Protein AF-A0A0B7JYU4-F1 (afdb_monomer_lite)

Organism: Bionectria ochroleuca (NCBI:txid29856)

Foldseek 3Di:
DDFDKDKAALVNPPDPVCVVVVCVVVCVVQQKDFPDWDDDPRIIITGIDRDDPPPPPPD

Radius of gyration: 13.63 Å; chains: 1; bounding box: 37×17×37 Å

Secondary structure (DSSP, 8-state):
-PPEEEEEEGGG-S-HHHHHHHHHHHHHHTTEEEEEEEEETTEEEEEEEE---------

Structure (mmCIF, N/CA/C/O backbone):
data_AF-A0A0B7JYU4-F1
#
_entry.id   AF-A0A0B7JYU4-F1
#
loop_
_atom_site.group_PDB
_atom_site.id
_atom_site.type_symbol
_atom_site.label_atom_id
_atom_site.label_alt_id
_atom_site.label_comp_id
_atom_site.label_asym_id
_atom_site.label_entity_id
_atom_site.label_seq_id
_atom_site.pdbx_PDB_ins_code
_atom_site.Cartn_x
_atom_site.Cartn_y
_atom_site.Cartn_z
_atom_site.occupancy
_atom_site.B_iso_or_equiv
_atom_site.auth_seq_id
_atom_site.auth_comp_id
_atom_site.auth_asym_id
_atom_site.auth_atom_id
_atom_site.pdbx_PDB_model_num
ATOM 1 N N . MET A 1 1 ? 3.156 10.751 -16.801 1.00 46.91 1 MET A N 1
ATOM 2 C CA . MET A 1 1 ? 3.160 9.350 -16.319 1.00 46.91 1 MET A CA 1
ATOM 3 C C . MET A 1 1 ? 2.310 9.302 -15.061 1.00 46.91 1 MET A C 1
ATOM 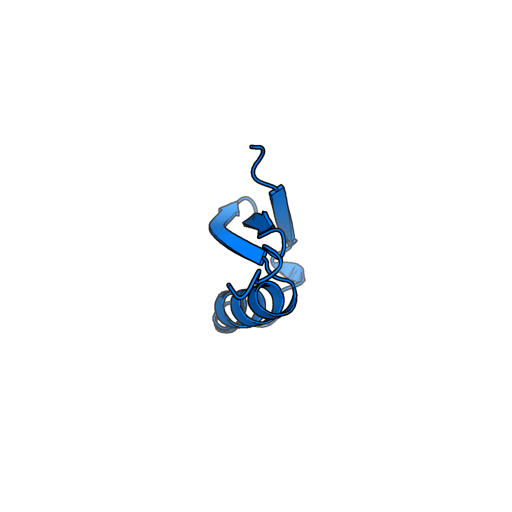5 O O . MET A 1 1 ? 2.583 10.088 -14.166 1.00 46.91 1 MET A O 1
ATOM 9 N N . ALA A 1 2 ? 1.250 8.491 -15.035 1.00 51.31 2 ALA A N 1
ATOM 10 C CA . ALA A 1 2 ? 0.320 8.433 -13.906 1.00 51.31 2 ALA A CA 1
ATOM 11 C C . ALA A 1 2 ? 0.982 7.722 -12.714 1.00 51.31 2 ALA A C 1
ATOM 13 O O . ALA A 1 2 ? 1.515 6.627 -12.880 1.00 51.31 2 ALA A O 1
ATOM 14 N N . ALA A 1 3 ? 0.995 8.364 -11.545 1.00 63.44 3 ALA A N 1
ATOM 15 C CA . ALA A 1 3 ? 1.372 7.708 -10.299 1.00 63.44 3 ALA A CA 1
ATOM 16 C C . ALA A 1 3 ? 0.275 6.694 -9.944 1.00 63.44 3 ALA A C 1
ATOM 18 O O . ALA A 1 3 ? -0.907 7.035 -9.978 1.00 63.44 3 ALA A O 1
ATOM 19 N N . GLU A 1 4 ? 0.654 5.447 -9.665 1.00 81.56 4 GLU A N 1
ATOM 20 C CA . GLU A 1 4 ? -0.285 4.438 -9.171 1.00 81.56 4 GLU A CA 1
ATOM 21 C C . GLU A 1 4 ? -0.447 4.652 -7.661 1.00 81.56 4 GLU A C 1
ATOM 23 O O . GLU A 1 4 ? 0.538 4.812 -6.946 1.00 81.56 4 GLU A O 1
ATOM 28 N N . GLU A 1 5 ? -1.678 4.661 -7.159 1.00 87.19 5 GLU A N 1
ATOM 29 C CA . GLU A 1 5 ? -1.953 4.792 -5.726 1.00 87.19 5 GLU A CA 1
ATOM 30 C C . GLU A 1 5 ? -2.485 3.469 -5.179 1.00 87.19 5 GLU A C 1
ATOM 32 O O . GLU A 1 5 ? -3.408 2.872 -5.738 1.00 87.19 5 GLU A O 1
ATOM 37 N N . CYS A 1 6 ? -1.922 3.015 -4.062 1.00 84.31 6 CYS A N 1
ATOM 38 C CA . CYS A 1 6 ? -2.396 1.848 -3.331 1.00 84.31 6 CYS A CA 1
ATOM 39 C C . CYS A 1 6 ? -2.978 2.283 -1.985 1.00 84.31 6 CYS A C 1
ATOM 41 O O . CYS A 1 6 ? -2.414 3.145 -1.311 1.00 84.31 6 CYS A O 1
ATOM 43 N N . ARG A 1 7 ? -4.103 1.687 -1.582 1.00 88.44 7 ARG A N 1
ATOM 44 C CA . ARG A 1 7 ? -4.773 1.990 -0.312 1.00 88.44 7 ARG A CA 1
ATOM 45 C C . ARG A 1 7 ? -4.706 0.789 0.610 1.00 88.44 7 ARG A C 1
ATOM 47 O O . ARG A 1 7 ? -5.082 -0.318 0.225 1.00 88.44 7 ARG A O 1
ATOM 54 N N . ILE A 1 8 ? -4.231 1.018 1.827 1.00 86.69 8 ILE A N 1
ATOM 55 C CA . ILE A 1 8 ? -4.091 -0.009 2.852 1.00 86.69 8 ILE A CA 1
ATOM 56 C C . ILE A 1 8 ? -4.920 0.418 4.061 1.00 86.69 8 ILE A C 1
ATOM 58 O O . ILE A 1 8 ? -4.557 1.383 4.732 1.00 86.69 8 ILE A O 1
ATOM 62 N N . PRO A 1 9 ? -6.009 -0.294 4.382 1.00 88.62 9 PRO A N 1
ATOM 63 C CA . PRO A 1 9 ? -6.801 0.009 5.564 1.00 88.62 9 PRO A CA 1
ATOM 64 C C . PRO A 1 9 ? -5.956 -0.133 6.834 1.00 88.62 9 PRO A C 1
ATOM 66 O O . PRO A 1 9 ? -5.304 -1.166 7.019 1.00 88.62 9 PRO A O 1
ATOM 69 N N . CYS A 1 10 ? -6.011 0.835 7.752 1.00 84.88 10 CYS A N 1
ATOM 70 C CA . CYS A 1 10 ? -5.275 0.780 9.023 1.00 84.88 10 CYS A CA 1
ATOM 71 C C . CYS A 1 10 ? -5.629 -0.473 9.841 1.00 84.88 10 CYS A C 1
ATOM 73 O O . CYS A 1 10 ? -4.759 -1.065 10.472 1.00 84.88 10 CYS A O 1
ATOM 75 N N . LYS A 1 11 ? -6.875 -0.956 9.738 1.00 86.31 11 LYS A N 1
ATOM 76 C CA . LYS A 1 11 ? -7.336 -2.223 10.341 1.00 86.31 11 LYS A CA 1
ATOM 77 C C . LYS A 1 11 ? -6.537 -3.460 9.905 1.00 86.31 11 LYS A C 1
ATOM 79 O O . LYS A 1 11 ? -6.482 -4.443 10.638 1.00 86.31 11 LYS A O 1
ATOM 84 N N . SER A 1 12 ? -5.923 -3.426 8.723 1.00 81.81 12 SER A N 1
ATOM 85 C CA . SER A 1 12 ? -5.089 -4.515 8.200 1.00 81.81 12 SER A CA 1
ATOM 86 C C . SER A 1 12 ? -3.654 -4.459 8.732 1.00 81.81 12 SER A C 1
ATOM 88 O O . SER A 1 12 ? -2.887 -5.406 8.553 1.00 81.81 12 SER A O 1
ATOM 90 N N . ILE A 1 13 ? -3.278 -3.366 9.400 1.00 81.31 13 ILE A N 1
ATOM 91 C CA . ILE A 1 13 ? -1.919 -3.109 9.862 1.00 81.31 13 ILE A CA 1
ATOM 92 C C . ILE A 1 13 ? -1.846 -3.393 11.354 1.00 81.31 13 ILE A C 1
ATOM 94 O O . ILE A 1 13 ? -2.208 -2.582 12.198 1.00 81.31 13 ILE A O 1
ATOM 98 N N . LYS A 1 14 ? -1.320 -4.573 11.682 1.00 78.62 14 LYS A N 1
ATOM 99 C CA . LYS A 1 14 ? -1.121 -4.992 13.076 1.00 78.62 14 LYS A CA 1
ATOM 100 C C . LYS A 1 14 ? 0.008 -4.235 13.776 1.00 78.62 14 LYS A C 1
ATOM 102 O O . LYS A 1 14 ? 0.026 -4.176 14.999 1.00 78.62 14 LYS A O 1
ATOM 107 N N . ASN A 1 15 ? 0.975 -3.707 13.022 1.00 81.62 15 ASN A N 1
ATOM 108 C CA . ASN A 1 15 ? 2.109 -2.975 13.575 1.00 81.62 15 ASN A CA 1
ATOM 109 C C . ASN A 1 15 ? 2.495 -1.783 12.675 1.00 81.62 15 ASN A C 1
ATOM 111 O O . ASN A 1 15 ? 3.201 -1.975 11.681 1.00 81.62 15 ASN A O 1
ATOM 115 N N . PRO A 1 16 ? 2.068 -0.554 13.012 1.00 77.50 16 PRO A N 1
ATOM 116 C CA . PRO A 1 16 ? 2.313 0.627 12.183 1.00 77.50 16 PRO A CA 1
ATOM 117 C C . PRO A 1 16 ? 3.800 0.990 12.086 1.00 77.50 16 PRO A C 1
ATOM 119 O O . PRO A 1 16 ? 4.244 1.462 11.043 1.00 77.50 16 PRO A O 1
ATOM 122 N N . HIS A 1 17 ? 4.607 0.685 13.109 1.00 79.44 17 HIS A N 1
ATOM 123 C CA . HIS A 1 17 ? 6.052 0.952 13.088 1.00 79.44 17 HIS A CA 1
ATOM 124 C C . HIS A 1 17 ? 6.803 0.112 12.049 1.00 79.44 17 HIS A C 1
ATOM 126 O O . HIS A 1 17 ? 7.893 0.486 11.618 1.00 79.44 17 HIS A O 1
ATOM 132 N N . ARG A 1 18 ? 6.239 -1.032 11.646 1.00 83.94 18 ARG A N 1
ATOM 133 C CA . ARG A 1 18 ? 6.829 -1.906 10.625 1.00 83.94 18 ARG A CA 1
ATOM 134 C C . ARG A 1 18 ? 6.315 -1.645 9.219 1.00 83.94 18 ARG A C 1
ATOM 136 O O . ARG A 1 18 ? 6.986 -2.052 8.277 1.00 83.94 18 ARG A O 1
ATOM 143 N N . LEU A 1 19 ? 5.204 -0.925 9.072 1.00 83.75 19 LEU A N 1
ATOM 144 C CA . LEU A 1 19 ? 4.546 -0.707 7.786 1.00 83.75 19 LEU A CA 1
ATOM 145 C C . LEU A 1 19 ? 5.508 -0.188 6.713 1.00 83.75 19 LEU A C 1
ATOM 147 O O . LEU A 1 19 ? 5.577 -0.750 5.626 1.00 83.75 19 LEU A O 1
ATOM 151 N N . VAL A 1 20 ? 6.274 0.858 7.033 1.00 83.25 20 VAL A N 1
ATOM 152 C CA . VAL A 1 20 ? 7.223 1.471 6.091 1.00 83.25 20 VAL A CA 1
ATOM 153 C C . VAL A 1 20 ? 8.273 0.458 5.640 1.00 83.25 20 VAL A C 1
ATOM 155 O O . VAL A 1 20 ? 8.579 0.363 4.455 1.00 83.25 20 VAL A O 1
ATOM 158 N N . LYS A 1 21 ? 8.792 -0.338 6.577 1.00 86.00 21 LYS A N 1
ATOM 159 C CA . LYS A 1 21 ? 9.827 -1.334 6.299 1.00 86.00 21 LYS A CA 1
ATOM 160 C C . LYS A 1 21 ? 9.281 -2.487 5.457 1.00 86.00 21 LYS A C 1
ATOM 162 O O . LYS A 1 21 ? 9.932 -2.905 4.504 1.00 86.00 21 LYS A O 1
ATOM 167 N N . ASP A 1 22 ? 8.083 -2.966 5.776 1.00 87.00 22 ASP A N 1
ATOM 168 C CA . ASP A 1 22 ? 7.417 -4.034 5.030 1.00 87.00 22 ASP A CA 1
ATOM 169 C C . ASP A 1 22 ? 7.071 -3.575 3.604 1.00 87.00 22 ASP A C 1
ATOM 171 O O . ASP A 1 22 ? 7.321 -4.309 2.644 1.00 87.00 22 ASP A O 1
ATOM 175 N N . LEU A 1 23 ? 6.598 -2.332 3.449 1.00 85.25 23 LEU A N 1
ATOM 176 C CA . LEU A 1 23 ? 6.361 -1.706 2.147 1.00 85.25 23 LEU A CA 1
ATOM 177 C C . LEU A 1 23 ? 7.650 -1.571 1.339 1.00 85.25 23 LEU A C 1
ATOM 179 O O . LEU A 1 23 ? 7.670 -1.965 0.180 1.00 85.25 23 LEU A O 1
ATOM 183 N N . GLN A 1 24 ? 8.739 -1.084 1.937 1.00 84.50 24 GLN A N 1
ATOM 184 C CA . GLN A 1 24 ? 10.033 -0.982 1.256 1.00 84.50 24 GLN A CA 1
ATOM 185 C C . GLN A 1 24 ? 10.537 -2.347 0.769 1.00 84.50 24 GLN A C 1
ATOM 187 O O . GLN A 1 24 ? 10.994 -2.464 -0.368 1.00 84.50 24 GLN A O 1
ATOM 192 N N . ILE A 1 25 ? 10.419 -3.392 1.596 1.00 86.88 25 ILE A N 1
ATOM 193 C CA . ILE A 1 25 ? 10.824 -4.756 1.225 1.00 86.88 25 ILE A CA 1
ATOM 194 C C . ILE A 1 25 ? 9.961 -5.288 0.076 1.00 86.88 25 ILE A C 1
ATOM 196 O O . ILE A 1 25 ? 10.492 -5.860 -0.879 1.00 86.88 25 ILE A O 1
ATOM 20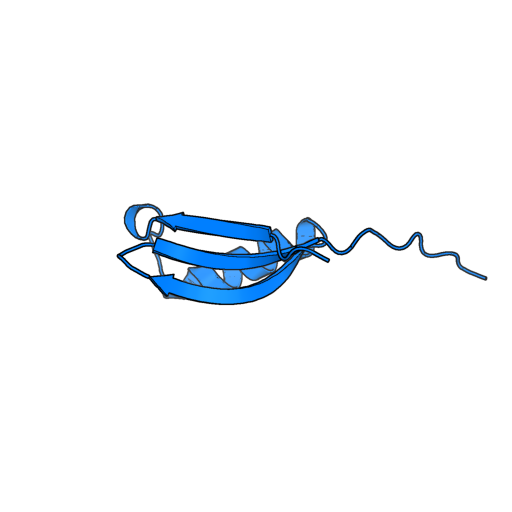0 N N . PHE A 1 26 ? 8.640 -5.117 0.162 1.00 86.31 26 PHE A N 1
ATOM 201 C CA . PHE A 1 26 ? 7.713 -5.547 -0.882 1.00 86.31 26 PHE A CA 1
ATOM 202 C C . PHE A 1 26 ? 7.986 -4.806 -2.195 1.00 86.31 26 PHE A C 1
ATOM 204 O O . PHE A 1 26 ? 8.207 -5.430 -3.232 1.00 86.31 26 PHE A O 1
ATOM 211 N N . CYS A 1 27 ? 8.061 -3.479 -2.142 1.00 86.00 27 CYS A N 1
ATOM 212 C CA . CYS A 1 27 ? 8.301 -2.637 -3.303 1.00 86.00 27 CYS A CA 1
ATOM 213 C C . CYS A 1 27 ? 9.653 -2.944 -3.966 1.00 86.00 27 CYS A C 1
ATOM 215 O O . CYS A 1 27 ? 9.698 -3.141 -5.180 1.00 86.00 27 CYS A O 1
ATOM 217 N N . GLY A 1 28 ? 10.721 -3.128 -3.182 1.00 83.56 28 GLY A N 1
ATOM 218 C CA . GLY A 1 28 ? 12.036 -3.512 -3.702 1.00 83.56 28 GLY A CA 1
ATOM 219 C C . GLY A 1 28 ? 12.034 -4.847 -4.458 1.00 83.56 28 GLY A C 1
ATOM 220 O O . GLY A 1 28 ? 12.657 -4.957 -5.510 1.00 83.56 28 GLY A O 1
ATOM 221 N N . LYS A 1 29 ? 11.280 -5.851 -3.987 1.00 85.69 29 LYS A N 1
ATOM 222 C CA . LYS A 1 29 ? 11.149 -7.149 -4.682 1.00 85.69 29 LYS A CA 1
ATOM 223 C C . LYS A 1 29 ? 10.390 -7.060 -6.005 1.00 85.69 29 LYS A C 1
ATOM 225 O O . LYS A 1 29 ? 10.627 -7.869 -6.897 1.00 85.69 29 LYS A O 1
ATOM 230 N N . HIS A 1 30 ? 9.476 -6.103 -6.123 1.00 82.25 30 HIS A N 1
ATOM 231 C CA . HIS A 1 30 ? 8.592 -5.960 -7.277 1.00 82.25 30 HIS A CA 1
ATOM 232 C C . HIS A 1 30 ? 9.032 -4.859 -8.258 1.00 82.25 30 HIS A C 1
ATOM 234 O O . HIS A 1 30 ? 8.282 -4.554 -9.182 1.00 82.25 30 HIS A O 1
ATOM 240 N N . ASN A 1 31 ? 10.235 -4.285 -8.096 1.00 83.19 31 ASN A N 1
ATOM 241 C CA . ASN A 1 31 ? 10.702 -3.108 -8.850 1.00 83.19 31 ASN A CA 1
ATOM 242 C C . ASN A 1 31 ? 9.703 -1.943 -8.775 1.00 83.19 31 ASN A C 1
ATOM 244 O O . ASN A 1 31 ? 9.379 -1.286 -9.763 1.00 83.19 31 ASN A O 1
ATOM 248 N N . ILE A 1 32 ? 9.174 -1.709 -7.582 1.00 87.12 32 ILE A N 1
ATOM 249 C CA . ILE A 1 32 ? 8.267 -0.609 -7.290 1.00 87.12 32 ILE A CA 1
ATOM 250 C C . ILE A 1 32 ? 9.037 0.400 -6.445 1.00 87.12 32 ILE A C 1
ATOM 252 O O . ILE A 1 32 ? 9.724 0.038 -5.493 1.00 87.12 32 ILE A O 1
ATOM 256 N N . GLU A 1 33 ? 8.908 1.672 -6.782 1.00 85.94 33 GLU A N 1
ATOM 257 C CA . GLU A 1 33 ? 9.421 2.791 -6.004 1.00 85.94 33 GLU A CA 1
ATOM 258 C C . GLU A 1 33 ? 8.260 3.454 -5.255 1.00 85.94 33 GLU A C 1
ATOM 260 O O . GLU A 1 33 ? 7.214 3.731 -5.846 1.00 85.94 33 GLU A O 1
ATOM 265 N N . ILE A 1 34 ? 8.424 3.690 -3.951 1.00 87.31 34 ILE A N 1
ATOM 266 C CA . ILE A 1 34 ? 7.446 4.425 -3.138 1.00 87.31 34 ILE A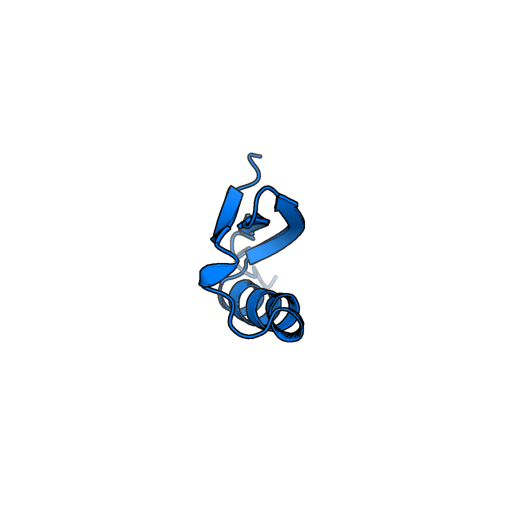 CA 1
ATOM 267 C C . ILE A 1 34 ? 7.757 5.911 -3.284 1.00 87.31 34 ILE A C 1
ATOM 269 O O . ILE A 1 34 ? 8.840 6.350 -2.908 1.00 87.31 34 ILE A O 1
ATOM 273 N N . GLN A 1 35 ? 6.809 6.680 -3.807 1.00 87.56 35 GLN A N 1
ATOM 274 C CA . GLN A 1 35 ? 6.945 8.125 -3.983 1.00 87.56 35 GLN A CA 1
ATOM 275 C C . GLN A 1 35 ? 6.329 8.924 -2.837 1.00 87.56 35 GLN A C 1
ATOM 277 O O . GLN A 1 35 ? 6.849 9.974 -2.470 1.00 87.56 35 GLN A O 1
ATOM 282 N N . SER A 1 36 ? 5.230 8.438 -2.265 1.00 88.06 36 SER A N 1
ATOM 283 C CA . SER A 1 36 ? 4.564 9.094 -1.143 1.00 88.06 36 SER A CA 1
ATOM 284 C C . SER A 1 36 ? 3.901 8.074 -0.227 1.00 88.06 36 SER A C 1
ATOM 286 O O . SER A 1 36 ? 3.529 6.975 -0.641 1.00 88.06 36 SER A O 1
ATOM 288 N N . LEU A 1 37 ? 3.768 8.447 1.041 1.00 87.19 37 LEU A N 1
ATOM 289 C CA . LEU A 1 37 ? 3.040 7.686 2.043 1.00 87.19 37 LEU A CA 1
ATOM 290 C C . LEU A 1 37 ? 2.279 8.676 2.920 1.00 87.19 37 LEU A C 1
ATOM 292 O O . LEU A 1 37 ? 2.888 9.441 3.664 1.00 87.19 37 LEU A O 1
ATOM 296 N N . GLU A 1 38 ? 0.957 8.645 2.835 1.00 89.38 38 GLU A N 1
ATOM 297 C CA . GLU A 1 38 ? 0.074 9.514 3.608 1.00 89.38 38 GLU A CA 1
ATOM 298 C C . GLU A 1 38 ? -0.977 8.687 4.339 1.00 89.38 38 GLU A C 1
ATOM 300 O O . GLU A 1 38 ? -1.421 7.656 3.845 1.00 89.38 38 GLU A O 1
ATOM 305 N N . MET A 1 39 ? -1.407 9.144 5.511 1.00 86.75 39 MET A N 1
ATOM 306 C CA . MET A 1 39 ? -2.540 8.558 6.223 1.00 86.75 39 MET A CA 1
ATOM 307 C C . MET A 1 39 ? -3.754 9.472 6.049 1.00 86.75 39 MET A C 1
ATOM 309 O O . MET A 1 39 ? -3.690 10.655 6.385 1.00 86.75 39 MET A O 1
ATOM 313 N N . ARG A 1 40 ? -4.857 8.941 5.517 1.00 88.00 40 ARG A N 1
ATOM 314 C CA . ARG A 1 40 ? -6.120 9.664 5.311 1.00 88.00 40 ARG A CA 1
ATOM 315 C C . ARG A 1 40 ? -7.284 8.767 5.722 1.00 88.00 40 ARG A C 1
ATOM 317 O O . ARG A 1 40 ? -7.388 7.659 5.218 1.00 88.00 40 ARG A O 1
ATOM 324 N N . ASN A 1 41 ? -8.170 9.256 6.593 1.00 84.38 41 ASN A N 1
ATOM 325 C CA . ASN A 1 41 ? -9.419 8.577 6.980 1.00 84.38 41 ASN A CA 1
ATOM 326 C C . ASN A 1 41 ? -9.250 7.080 7.328 1.00 84.38 41 ASN A C 1
ATOM 328 O O . ASN A 1 41 ? -9.936 6.238 6.757 1.00 84.38 41 ASN A O 1
ATOM 332 N N . ASP A 1 42 ? -8.321 6.745 8.232 1.00 86.69 42 ASP A N 1
ATOM 333 C CA . ASP A 1 42 ? -8.008 5.355 8.624 1.00 86.69 42 ASP A CA 1
ATOM 334 C C . ASP A 1 42 ? -7.511 4.441 7.486 1.00 86.69 42 ASP A C 1
ATOM 336 O O . ASP A 1 42 ? -7.572 3.207 7.570 1.00 86.69 42 ASP A O 1
ATOM 340 N N . GLU A 1 43 ? -6.950 5.028 6.431 1.00 90.69 43 GLU A N 1
ATOM 341 C CA . GLU A 1 43 ? -6.244 4.317 5.371 1.00 9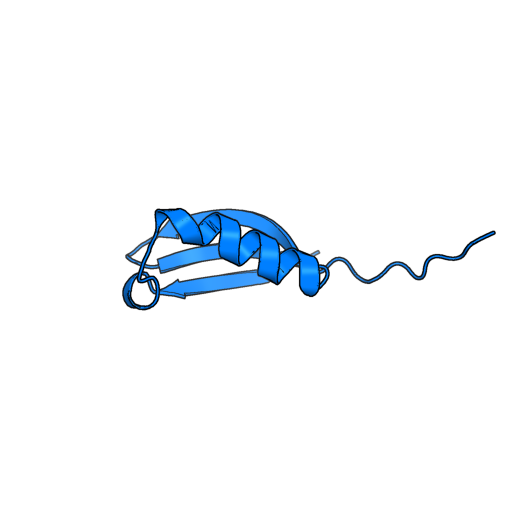0.69 43 GLU A CA 1
ATOM 342 C C . GLU A 1 43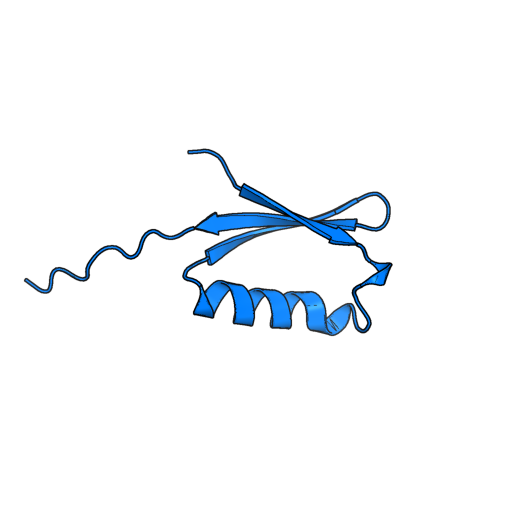 ? -4.863 4.934 5.131 1.00 90.69 43 GLU A C 1
ATOM 344 O O . GLU A 1 43 ? -4.680 6.152 5.155 1.00 90.69 43 GLU A O 1
ATOM 349 N N . TYR A 1 44 ? -3.876 4.087 4.859 1.00 88.31 44 TYR A N 1
ATOM 350 C CA . TYR A 1 44 ? -2.597 4.513 4.312 1.00 88.31 44 TYR A CA 1
ATOM 351 C C . TYR A 1 44 ? -2.695 4.541 2.792 1.00 88.31 44 TYR A C 1
ATOM 353 O O . TYR A 1 44 ? -2.942 3.519 2.151 1.00 88.31 44 TYR A O 1
ATOM 361 N N . VAL A 1 45 ? -2.489 5.721 2.226 1.00 89.50 45 VAL A N 1
ATOM 362 C CA . VAL A 1 45 ? -2.379 5.961 0.794 1.00 89.50 45 VAL A CA 1
ATOM 363 C C . VAL A 1 45 ? -0.898 5.951 0.442 1.00 89.50 45 VAL A C 1
ATOM 365 O O . VAL A 1 45 ? -0.129 6.805 0.886 1.00 89.50 45 VAL A O 1
ATOM 368 N N . VAL A 1 46 ? -0.492 4.953 -0.334 1.00 88.62 46 VAL A N 1
ATOM 369 C CA . VAL A 1 46 ? 0.881 4.777 -0.804 1.00 88.62 46 VAL A CA 1
ATOM 370 C C . VAL A 1 46 ? 0.927 5.146 -2.279 1.00 88.62 46 VAL A C 1
ATOM 372 O O . VAL A 1 46 ? 0.374 4.431 -3.116 1.00 88.62 46 VAL A O 1
ATOM 375 N N . GLY A 1 47 ? 1.588 6.251 -2.604 1.00 89.06 47 GLY A N 1
ATOM 376 C CA . GLY A 1 47 ? 1.914 6.587 -3.982 1.00 89.06 47 GLY A CA 1
ATOM 377 C C . GLY A 1 47 ? 3.092 5.741 -4.438 1.00 89.06 47 GLY A C 1
ATOM 378 O O . GLY A 1 47 ? 4.173 5.803 -3.849 1.00 89.06 47 GLY A O 1
ATOM 379 N N . ILE A 1 48 ? 2.894 4.948 -5.484 1.00 88.44 48 ILE A N 1
ATOM 380 C CA . ILE A 1 48 ? 3.902 4.057 -6.044 1.00 88.44 48 ILE A CA 1
ATOM 381 C C . ILE A 1 48 ? 4.161 4.349 -7.523 1.00 88.44 48 ILE A C 1
ATOM 383 O O . ILE A 1 48 ? 3.316 4.844 -8.273 1.00 88.44 48 ILE A O 1
ATOM 387 N N . LYS A 1 49 ? 5.371 4.012 -7.957 1.00 86.19 49 LYS A N 1
ATOM 388 C CA . LYS A 1 49 ? 5.798 4.061 -9.350 1.00 86.19 49 LYS A CA 1
ATOM 389 C C . LYS A 1 49 ? 6.466 2.742 -9.696 1.00 86.19 49 LYS A C 1
ATOM 391 O O . LYS A 1 49 ? 7.476 2.381 -9.100 1.00 86.19 49 LYS A O 1
ATOM 396 N N . ARG A 1 50 ? 5.924 2.014 -10.671 1.00 82.88 50 ARG A N 1
ATOM 397 C CA . ARG A 1 50 ? 6.604 0.827 -11.195 1.00 82.88 50 ARG A CA 1
ATOM 398 C C . ARG A 1 50 ? 7.812 1.267 -12.002 1.00 82.88 50 ARG A C 1
ATOM 400 O O . ARG A 1 50 ? 7.682 1.954 -13.017 1.00 82.88 50 ARG A O 1
ATOM 407 N N . LEU A 1 51 ? 8.985 0.853 -11.553 1.00 77.62 51 LEU A N 1
ATOM 408 C CA . LEU A 1 51 ? 10.186 0.916 -12.355 1.00 77.62 51 LEU A CA 1
ATOM 409 C C . LEU A 1 51 ? 10.067 -0.236 -13.348 1.00 77.62 51 LEU A C 1
ATOM 411 O O . LEU A 1 51 ? 10.164 -1.408 -12.991 1.00 77.62 51 LEU A O 1
ATOM 415 N N . SER A 1 52 ? 9.775 0.096 -14.606 1.00 65.00 52 SER A N 1
ATOM 416 C CA . SER A 1 52 ? 9.958 -0.876 -15.682 1.00 65.00 52 SER A 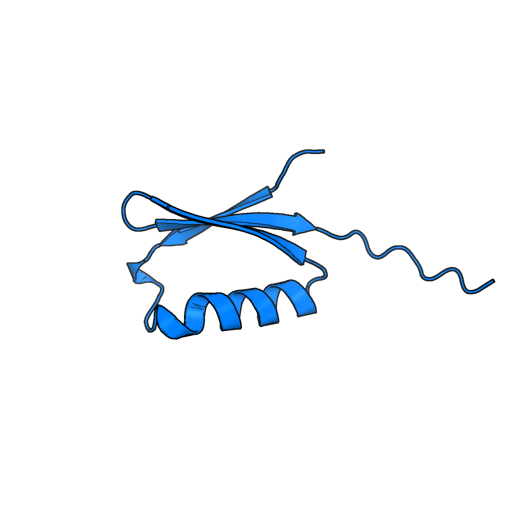CA 1
ATOM 417 C C . SER A 1 52 ? 11.403 -1.341 -15.587 1.00 65.00 52 SER A C 1
ATOM 419 O O . SER A 1 52 ? 12.292 -0.492 -15.541 1.00 65.00 52 SER A O 1
ATOM 421 N N . VAL A 1 53 ? 11.631 -2.653 -15.486 1.00 59.94 53 VAL A N 1
ATOM 422 C CA . VAL A 1 53 ? 12.971 -3.234 -15.590 1.00 59.94 53 VAL A CA 1
ATOM 423 C C . VAL A 1 53 ? 13.552 -2.722 -16.894 1.00 59.94 53 VAL A C 1
ATOM 425 O O . VAL A 1 53 ? 13.201 -3.194 -17.973 1.00 59.94 53 VAL A O 1
ATOM 428 N N . ILE A 1 54 ? 14.392 -1.697 -16.799 1.00 55.50 54 ILE A N 1
ATOM 429 C CA . ILE A 1 54 ? 15.238 -1.295 -17.901 1.00 55.50 54 ILE A CA 1
ATOM 430 C C . ILE A 1 54 ? 16.125 -2.516 -18.062 1.00 55.50 54 ILE A C 1
ATOM 432 O O . ILE A 1 54 ? 16.927 -2.819 -17.175 1.00 55.50 54 ILE A O 1
ATOM 436 N N . SER A 1 55 ? 15.876 -3.292 -19.120 1.00 47.06 55 SER A N 1
ATOM 437 C CA . SER A 1 55 ? 16.775 -4.342 -19.562 1.00 47.06 55 SER A CA 1
ATOM 438 C C . SER A 1 55 ? 18.172 -3.765 -19.458 1.00 47.06 55 SER A C 1
ATOM 440 O O . SER A 1 55 ? 18.472 -2.754 -20.093 1.00 47.06 55 SER A O 1
ATOM 442 N N . VAL A 1 56 ? 18.983 -4.341 -18.576 1.00 48.78 56 VAL A N 1
ATOM 443 C CA . VAL A 1 56 ? 20.379 -3.963 -18.431 1.00 48.78 56 VAL A CA 1
ATOM 444 C C . VAL A 1 56 ? 21.035 -4.383 -19.743 1.00 48.78 56 VAL A C 1
ATOM 446 O O . VAL A 1 56 ? 21.513 -5.506 -19.877 1.00 48.78 56 VAL A O 1
ATOM 449 N N . VAL A 1 57 ? 20.971 -3.520 -20.758 1.00 47.94 57 VAL A N 1
ATOM 450 C CA . VAL A 1 57 ? 21.816 -3.621 -21.939 1.00 47.94 57 VAL A CA 1
ATOM 451 C C . VAL A 1 57 ? 23.204 -3.294 -21.416 1.00 47.94 57 VAL A C 1
ATOM 453 O O . VAL A 1 57 ? 23.589 -2.135 -21.290 1.00 47.94 57 VAL A O 1
ATOM 456 N N . ARG A 1 58 ? 23.913 -4.343 -20.995 1.00 45.34 58 ARG A N 1
ATOM 457 C CA . ARG A 1 58 ? 25.366 -4.313 -20.891 1.00 45.34 58 ARG A CA 1
ATOM 458 C C . ARG A 1 58 ? 25.885 -4.110 -22.315 1.00 45.34 58 ARG A C 1
ATOM 460 O O . ARG A 1 58 ? 25.782 -5.030 -23.124 1.00 45.34 58 ARG A O 1
ATOM 467 N N . LEU A 1 59 ? 26.348 -2.898 -22.604 1.00 42.25 59 LEU A N 1
ATOM 468 C CA . LEU A 1 59 ? 27.312 -2.612 -23.666 1.00 42.25 59 LEU A CA 1
ATOM 469 C C . LEU A 1 59 ? 28.713 -2.695 -23.062 1.00 42.25 59 LEU A C 1
ATOM 471 O O . LEU A 1 59 ? 28.868 -2.222 -21.911 1.00 42.25 59 LEU A O 1
#

Sequence (59 aa):
MAAEECRIPCKSIKNPHRLVKDLQIFCGKHNIEIQSLEMRNDEYVVGIKRLSVISVVRL

pLDDT: mean 79.14, std 13.6, range [42.25, 90.69]